Protein AF-A0A2T4UHQ2-F1 (afdb_monomer_lite)

Organism: NCBI:txid2133960

Secondary structure (DSSP, 8-state):
-E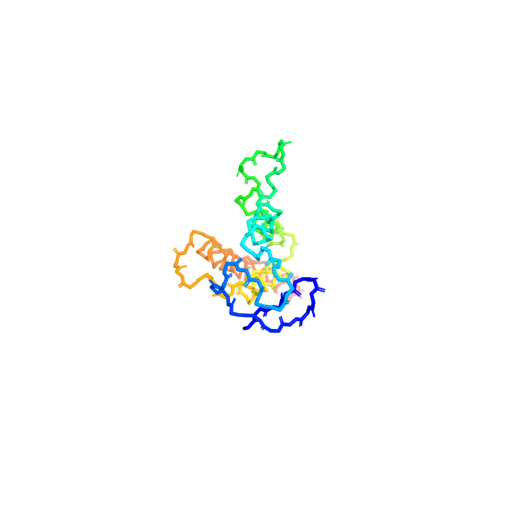E-TTT--EE-TT-SB-TTT--BHHHHHHHHHHHHT---TT--TTTTTTHHHHHHHHHHHH-HHHHHHHHHHHHHH-TT--S--HHHHHHHHHHHHHHHHHHHHHHHHHHHH--

Radius of gyration: 22.63 Å; chains: 1; bounding box: 49×27×64 Å

Sequence (115 aa):
MAVCPNCKEPVSQFAAGCAVCGTDLEAHRRARAQRRGVRLPGLPRLVEADLVVGVVALAILGQPLIGIVLALLALYRHPDLIFPGPRRTALIALCGIGVVLLLATGGVGILFYGG

Structure (mmCIF, N/CA/C/O backbone):
data_AF-A0A2T4UHQ2-F1
#
_entry.id   AF-A0A2T4UHQ2-F1
#
loop_
_atom_site.group_PDB
_atom_site.id
_atom_site.type_symbol
_atom_site.label_atom_id
_atom_site.label_alt_id
_atom_site.label_comp_id
_atom_site.label_asym_id
_atom_site.label_entity_id
_atom_site.label_seq_id
_atom_site.pdbx_PDB_ins_code
_atom_site.Cartn_x
_atom_site.Cartn_y
_atom_site.Cartn_z
_atom_site.occupancy
_atom_site.B_iso_or_equiv
_atom_site.auth_seq_id
_atom_site.auth_comp_id
_atom_site.auth_asym_id
_atom_site.auth_atom_id
_atom_site.pdbx_PDB_model_num
ATOM 1 N N . MET A 1 1 ? -23.840 -1.038 9.544 1.00 59.97 1 MET A N 1
ATOM 2 C CA . MET A 1 1 ? -24.362 -1.687 10.771 1.00 59.97 1 MET A CA 1
ATOM 3 C C . MET A 1 1 ? -23.224 -2.389 11.498 1.00 59.97 1 MET A C 1
ATOM 5 O O . MET A 1 1 ? -22.395 -2.993 10.830 1.00 59.97 1 MET A O 1
ATOM 9 N N . ALA A 1 2 ? -23.115 -2.240 12.819 1.00 81.00 2 ALA A N 1
ATOM 10 C CA . ALA A 1 2 ? -22.108 -2.931 13.630 1.00 81.00 2 ALA A CA 1
ATOM 11 C C . ALA A 1 2 ? -22.776 -4.050 14.442 1.00 81.00 2 ALA A C 1
ATOM 13 O O . ALA A 1 2 ? -23.990 -4.044 14.605 1.00 81.00 2 ALA A O 1
ATOM 14 N N . VAL A 1 3 ? -21.991 -5.004 14.938 1.00 89.69 3 VAL A N 1
ATOM 15 C CA . VAL A 1 3 ? -22.490 -6.164 15.690 1.00 89.69 3 VAL A CA 1
ATOM 16 C C . VAL A 1 3 ? -21.858 -6.184 17.082 1.00 89.69 3 VAL A C 1
ATOM 18 O O . VAL A 1 3 ? -20.664 -5.884 17.224 1.00 89.69 3 VAL A O 1
ATOM 21 N N . CYS A 1 4 ? -22.647 -6.509 18.109 1.00 88.12 4 CYS A N 1
ATOM 22 C CA . CYS A 1 4 ? -22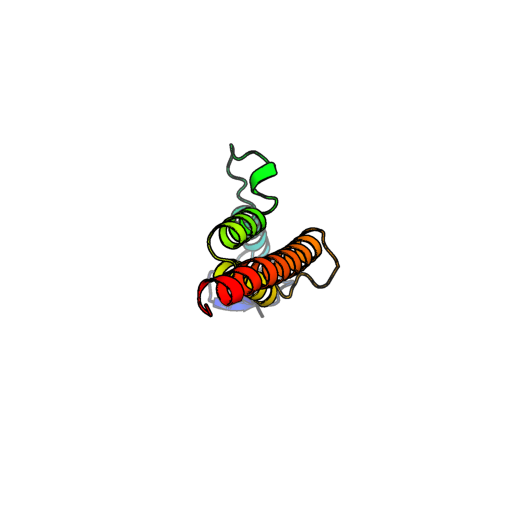.157 -6.631 19.479 1.00 88.12 4 CYS A CA 1
ATOM 23 C C . CYS A 1 4 ? -21.173 -7.813 19.595 1.00 88.12 4 CYS A C 1
ATOM 25 O O . CYS A 1 4 ? -21.514 -8.924 19.191 1.00 88.12 4 CYS A O 1
ATOM 27 N N . PRO A 1 5 ? -19.960 -7.628 20.153 1.00 83.81 5 PRO A N 1
ATOM 28 C CA . PRO A 1 5 ? -18.965 -8.699 20.236 1.00 83.81 5 PRO A CA 1
ATOM 29 C C . PRO A 1 5 ? -19.362 -9.849 21.173 1.00 83.81 5 PRO A C 1
ATOM 31 O O . PRO A 1 5 ? -18.787 -10.925 21.055 1.00 83.81 5 PRO A O 1
ATOM 34 N N . ASN A 1 6 ? -20.313 -9.627 22.086 1.00 88.00 6 ASN A N 1
ATOM 35 C CA . ASN A 1 6 ? -20.730 -10.617 23.076 1.00 88.00 6 ASN A CA 1
ATOM 36 C C . ASN A 1 6 ? -21.951 -11.428 22.600 1.00 88.00 6 ASN A C 1
ATOM 38 O O . ASN A 1 6 ? -21.861 -12.633 22.398 1.00 88.00 6 ASN A O 1
ATOM 42 N N . CYS A 1 7 ? -23.082 -10.761 22.340 1.00 90.69 7 CYS A N 1
ATOM 43 C CA . CYS A 1 7 ? -24.339 -11.421 21.959 1.00 90.69 7 CYS A CA 1
ATOM 44 C C . CYS A 1 7 ? -24.598 -11.494 20.446 1.00 90.69 7 CYS A C 1
ATOM 46 O O . CYS A 1 7 ? -25.596 -12.069 20.033 1.00 90.69 7 CYS A O 1
ATOM 48 N N . LYS A 1 8 ? -23.726 -10.907 19.616 1.00 90.00 8 LYS A N 1
ATOM 49 C CA . LYS A 1 8 ? -23.863 -10.843 18.149 1.00 90.00 8 LYS A CA 1
ATOM 50 C C . LYS A 1 8 ? -25.122 -10.131 17.626 1.00 90.00 8 LYS A C 1
ATOM 52 O O . LYS A 1 8 ? -25.417 -10.219 16.438 1.00 90.00 8 LYS A O 1
ATOM 57 N N . GLU A 1 9 ? -25.798 -9.355 18.468 1.00 89.31 9 GLU A N 1
ATOM 58 C CA . GLU A 1 9 ? -26.951 -8.551 18.057 1.00 89.31 9 GLU A CA 1
ATOM 59 C C . GLU A 1 9 ? -26.525 -7.359 17.170 1.00 89.31 9 GLU A C 1
ATOM 61 O O . GLU A 1 9 ? -25.482 -6.737 17.446 1.00 89.31 9 GLU A O 1
ATOM 66 N N . PRO A 1 10 ? -27.295 -6.999 16.122 1.00 88.25 10 PRO A N 1
ATOM 67 C CA . PRO A 1 10 ? -27.113 -5.754 15.383 1.00 88.25 10 PRO A CA 1
ATOM 68 C C . PRO A 1 10 ? -27.262 -4.527 16.289 1.00 88.25 10 PRO A C 1
ATOM 70 O O . PRO A 1 10 ? -28.255 -4.338 16.984 1.00 88.25 10 PRO A O 1
ATOM 73 N N . VAL A 1 11 ? -26.264 -3.647 16.252 1.00 87.25 11 VAL A N 1
ATOM 74 C CA . VAL A 1 11 ? -26.220 -2.418 17.049 1.00 87.25 11 VAL A CA 1
ATOM 75 C C . VAL A 1 11 ? -25.906 -1.203 16.182 1.00 87.25 11 VAL A C 1
ATOM 77 O O . VAL A 1 11 ? -25.163 -1.264 15.191 1.00 87.25 11 VAL A O 1
ATOM 80 N N . SER A 1 12 ? -26.461 -0.060 16.587 1.00 84.50 12 SER A N 1
ATOM 81 C CA . SER A 1 12 ? -26.109 1.237 16.010 1.00 84.50 12 SER A CA 1
ATOM 82 C C . SER A 1 12 ? -24.620 1.531 16.218 1.00 84.50 12 SER A C 1
ATOM 84 O O . SER A 1 12 ? -24.038 1.222 17.261 1.00 84.50 12 SER A O 1
ATOM 86 N N . GLN A 1 13 ? -23.997 2.170 15.225 1.00 80.50 13 GLN A N 1
ATOM 87 C CA . GLN A 1 13 ? -22.591 2.579 15.299 1.00 80.50 13 GLN A CA 1
ATOM 88 C C . GLN A 1 13 ? -22.333 3.648 16.370 1.00 80.50 13 GLN A C 1
ATOM 90 O O . GLN A 1 13 ? -21.193 3.787 16.805 1.00 80.50 13 GLN A O 1
ATOM 95 N N . PHE A 1 14 ? -23.378 4.344 16.826 1.00 79.00 14 PHE A N 1
ATOM 96 C CA . PHE A 1 14 ? -23.298 5.395 17.844 1.00 79.00 14 PHE A CA 1
ATOM 97 C C . PHE A 1 14 ? -23.780 4.946 19.228 1.00 79.00 14 PHE A C 1
ATOM 99 O O . PHE A 1 14 ? -23.716 5.719 20.175 1.00 79.00 14 PHE A O 1
ATOM 106 N N . ALA A 1 15 ? -24.237 3.698 19.382 1.00 83.00 15 ALA A N 1
ATOM 107 C CA . ALA A 1 15 ? -24.646 3.189 20.689 1.00 83.00 15 ALA A CA 1
ATOM 108 C C . ALA A 1 15 ? -23.430 3.074 21.626 1.00 83.00 15 ALA A C 1
ATOM 110 O O . ALA A 1 15 ? -22.411 2.504 21.221 1.00 83.00 15 ALA A O 1
ATOM 111 N N . ALA A 1 16 ? -23.535 3.602 22.849 1.00 81.94 16 ALA A N 1
ATOM 112 C CA . ALA A 1 16 ? -22.505 3.470 23.886 1.00 81.94 16 ALA A CA 1
ATOM 113 C C . ALA A 1 16 ? -22.466 2.040 24.461 1.00 81.94 16 ALA A C 1
ATOM 115 O O . ALA A 1 16 ? -21.396 1.469 24.652 1.00 81.94 16 ALA A O 1
ATOM 116 N N . GLY A 1 17 ? -23.635 1.412 24.626 1.00 86.44 17 GLY A N 1
ATOM 117 C CA . GLY A 1 17 ? -23.780 0.039 25.112 1.00 86.44 17 GLY A CA 1
ATOM 118 C C . GLY A 1 17 ? -24.722 -0.806 24.255 1.00 86.44 17 GLY A C 1
ATOM 119 O O . GLY A 1 17 ? -25.493 -0.289 23.444 1.00 86.44 17 GLY A O 1
ATOM 120 N N . CYS A 1 18 ? -24.649 -2.126 24.419 1.00 89.44 18 CYS A N 1
ATOM 121 C CA . CYS A 1 18 ? -25.598 -3.052 23.810 1.00 89.44 18 CYS A CA 1
ATOM 122 C C . CYS A 1 18 ? -26.895 -3.108 24.631 1.00 89.44 18 CYS A C 1
ATOM 124 O O . CYS A 1 18 ? -26.853 -3.421 25.817 1.00 89.44 18 CYS A O 1
ATOM 126 N N . ALA A 1 19 ? -28.043 -2.876 23.987 1.00 85.56 19 ALA A N 1
ATOM 127 C CA . ALA A 1 19 ? -29.356 -2.901 24.640 1.00 85.56 19 ALA A CA 1
ATOM 128 C C . ALA A 1 19 ? -29.795 -4.300 25.118 1.00 85.56 19 ALA A C 1
ATOM 130 O O . ALA A 1 19 ? -30.677 -4.401 25.960 1.00 85.56 19 ALA A O 1
ATOM 131 N N . VAL A 1 20 ? -29.185 -5.371 24.592 1.00 87.50 20 VAL A N 1
ATOM 132 C CA . VAL A 1 20 ? -29.563 -6.760 24.909 1.00 87.50 20 VAL A CA 1
ATOM 133 C C . VAL A 1 20 ? -28.718 -7.342 26.041 1.00 87.50 20 VAL A C 1
ATOM 135 O O . VAL A 1 20 ? -29.256 -7.920 26.975 1.00 87.50 20 VAL A O 1
ATOM 138 N N . CYS A 1 21 ? -27.391 -7.201 25.975 1.00 88.88 21 CYS A N 1
ATOM 139 C CA . CYS A 1 21 ? -26.475 -7.829 26.937 1.00 88.88 21 CYS A CA 1
ATOM 140 C C . CYS A 1 21 ? -25.738 -6.833 27.844 1.00 88.88 21 CYS A C 1
ATOM 142 O O . CYS A 1 21 ? -24.851 -7.236 28.591 1.00 88.88 21 CYS A O 1
ATOM 144 N N . GLY A 1 22 ? -26.032 -5.532 27.737 1.00 86.88 22 GLY A N 1
ATOM 145 C CA . GLY A 1 22 ? -25.448 -4.484 28.584 1.00 86.88 22 GLY A CA 1
ATOM 146 C C . GLY A 1 22 ? -23.953 -4.221 28.371 1.00 86.88 22 GLY A C 1
ATOM 147 O O . GLY A 1 22 ? -23.353 -3.449 29.110 1.00 86.88 22 GLY A O 1
ATOM 148 N N . THR A 1 23 ? -23.318 -4.852 27.380 1.00 88.94 23 THR A N 1
ATOM 149 C CA . THR A 1 23 ? -21.875 -4.705 27.138 1.00 88.94 23 THR A CA 1
ATOM 150 C C . THR A 1 23 ? -21.531 -3.297 26.645 1.00 88.94 23 THR A C 1
ATOM 152 O O . THR A 1 23 ? -22.170 -2.802 25.715 1.00 88.94 23 THR A O 1
ATOM 155 N N . ASP A 1 24 ? -20.488 -2.687 27.218 1.00 89.19 24 ASP A N 1
ATOM 156 C CA . ASP A 1 24 ? -19.944 -1.391 26.793 1.00 89.19 24 ASP A CA 1
ATOM 157 C C . ASP A 1 24 ? -19.232 -1.521 25.434 1.00 89.19 24 ASP A C 1
ATOM 159 O O . ASP A 1 24 ? -18.137 -2.078 25.298 1.00 89.19 24 ASP A O 1
ATOM 163 N N . LEU A 1 25 ? -19.892 -1.020 24.391 1.00 85.75 25 LEU A N 1
ATOM 164 C CA . LEU A 1 25 ? -19.394 -1.064 23.021 1.00 85.75 25 LEU A CA 1
ATOM 165 C C . LEU A 1 25 ? -18.337 0.012 22.781 1.00 85.75 25 LEU A C 1
ATOM 167 O O . LEU A 1 25 ? -17.471 -0.159 21.918 1.00 85.75 25 LEU A O 1
ATOM 171 N N . GLU A 1 26 ? -18.398 1.115 23.518 1.00 87.50 26 GLU A N 1
ATOM 172 C CA . GLU A 1 26 ? -17.487 2.236 23.366 1.00 87.50 26 G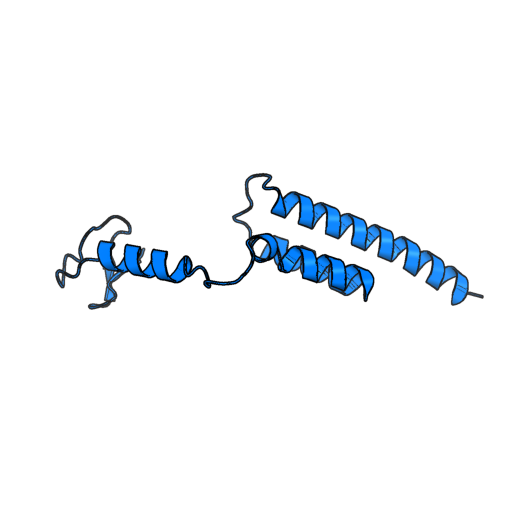LU A CA 1
ATOM 173 C C . GLU A 1 26 ? -16.093 1.882 23.885 1.00 87.50 26 GLU A C 1
ATOM 175 O O . GLU A 1 26 ? -15.104 2.101 23.178 1.00 87.50 26 GLU A O 1
ATOM 180 N N . ALA A 1 27 ? -16.010 1.210 25.035 1.00 85.44 27 ALA A N 1
ATOM 181 C CA . ALA A 1 27 ? -14.765 0.639 25.542 1.00 85.44 27 ALA A CA 1
ATOM 182 C C . ALA A 1 27 ? -14.125 -0.321 24.522 1.00 85.44 27 ALA A C 1
ATOM 184 O O . ALA A 1 27 ? -12.931 -0.219 24.219 1.00 85.44 27 ALA A O 1
ATOM 185 N N . HIS A 1 28 ? -14.920 -1.199 23.899 1.00 83.00 28 HIS A N 1
ATOM 186 C CA . HIS A 1 28 ? -14.430 -2.095 22.847 1.00 83.00 28 HIS A CA 1
ATOM 187 C C . HIS A 1 28 ? -13.955 -1.350 21.593 1.00 83.00 28 HIS A C 1
ATOM 189 O O . HIS A 1 28 ? -12.960 -1.755 20.980 1.00 83.00 28 HIS A O 1
ATOM 195 N N . ARG A 1 29 ? -14.624 -0.262 21.193 1.00 84.38 29 ARG A N 1
ATOM 196 C CA . ARG A 1 29 ? -14.174 0.582 20.073 1.00 84.38 29 ARG A CA 1
ATOM 197 C C . ARG A 1 29 ? -12.854 1.269 20.402 1.00 84.38 29 ARG A C 1
ATOM 199 O O . ARG A 1 29 ? -11.949 1.218 19.572 1.00 84.38 29 ARG A O 1
ATOM 206 N N . ARG A 1 30 ? -12.711 1.835 21.604 1.00 84.31 30 ARG A N 1
ATOM 207 C CA . ARG A 1 30 ? -11.465 2.463 22.072 1.00 84.31 30 ARG A CA 1
ATOM 208 C C . ARG A 1 30 ? -10.319 1.454 22.103 1.00 84.31 30 ARG A C 1
ATOM 210 O O . ARG A 1 30 ? -9.257 1.732 21.555 1.00 84.31 30 ARG A O 1
ATOM 217 N N . ALA A 1 31 ? -10.560 0.245 22.608 1.00 83.12 31 ALA A N 1
ATOM 218 C CA . ALA A 1 31 ? -9.573 -0.832 22.598 1.00 83.12 31 ALA A CA 1
ATOM 219 C C . ALA A 1 31 ? -9.179 -1.261 21.171 1.00 83.12 31 ALA A C 1
ATOM 221 O O . ALA A 1 31 ? -8.001 -1.474 20.889 1.00 83.12 31 ALA A O 1
ATOM 222 N N . ARG A 1 32 ? -10.131 -1.357 20.229 1.00 80.25 32 ARG A N 1
ATOM 223 C CA . ARG A 1 32 ? -9.816 -1.637 18.812 1.00 80.25 32 ARG A CA 1
ATOM 224 C C . ARG A 1 32 ? -9.054 -0.493 18.147 1.00 80.25 32 ARG A C 1
ATOM 226 O O . ARG A 1 32 ? -8.147 -0.761 17.366 1.00 80.25 32 ARG A O 1
ATOM 233 N N . ALA A 1 33 ? -9.412 0.756 18.436 1.00 79.12 33 ALA A N 1
ATOM 234 C CA . ALA A 1 33 ? -8.711 1.929 17.923 1.00 79.12 33 ALA A CA 1
ATOM 235 C C . ALA A 1 33 ? -7.264 1.970 18.435 1.00 79.12 33 ALA A C 1
ATOM 237 O O . ALA A 1 33 ? -6.348 2.170 17.645 1.00 79.12 33 ALA A O 1
ATOM 238 N N . GLN A 1 34 ? -7.046 1.661 19.716 1.00 77.31 34 GLN A N 1
ATOM 239 C CA . GLN A 1 34 ? -5.709 1.501 20.291 1.00 77.31 34 GLN A CA 1
ATOM 240 C C . GLN A 1 34 ? -4.932 0.357 19.635 1.00 77.31 34 GLN A C 1
ATOM 242 O O . GLN A 1 34 ? -3.774 0.547 19.285 1.00 77.31 34 GLN A O 1
ATOM 247 N N . ARG A 1 35 ? -5.565 -0.800 19.384 1.00 70.50 35 ARG A N 1
ATOM 248 C CA . ARG A 1 35 ? -4.921 -1.921 18.671 1.00 70.50 35 ARG A CA 1
ATOM 249 C C . ARG A 1 35 ? -4.548 -1.584 17.224 1.00 70.50 35 ARG A C 1
ATOM 251 O O . ARG A 1 35 ? -3.528 -2.054 16.737 1.00 70.50 35 ARG A O 1
ATOM 258 N N . ARG A 1 36 ? -5.348 -0.769 16.532 1.00 68.44 36 ARG A N 1
ATOM 259 C CA . ARG A 1 36 ? -4.996 -0.247 15.198 1.00 68.44 36 ARG A CA 1
ATOM 260 C C . ARG A 1 36 ? -3.879 0.795 15.255 1.00 68.44 36 ARG A C 1
ATOM 262 O O . ARG A 1 36 ? -3.155 0.948 14.282 1.00 68.44 36 ARG A O 1
ATOM 269 N N . GLY A 1 37 ? -3.750 1.495 16.378 1.00 59.00 37 GLY A N 1
ATOM 270 C CA . GLY A 1 37 ? -2.708 2.479 16.644 1.00 59.00 37 GLY A CA 1
ATOM 271 C C . GLY A 1 37 ? -1.519 1.932 17.431 1.00 59.00 37 GLY A C 1
ATOM 272 O O . GLY A 1 37 ? -0.852 2.730 18.089 1.00 59.00 37 GLY A O 1
ATOM 273 N N . VAL A 1 38 ? -1.262 0.615 17.411 1.00 56.97 38 VAL A N 1
ATOM 274 C CA . VAL A 1 38 ? -0.068 0.028 18.042 1.00 56.97 38 VAL A CA 1
ATOM 275 C C . VAL A 1 38 ? 1.156 0.562 17.311 1.00 56.97 38 VAL A C 1
ATOM 277 O O . VAL A 1 38 ? 1.591 0.028 16.296 1.00 56.97 38 VAL A O 1
ATOM 280 N N . ARG A 1 39 ? 1.687 1.664 17.839 1.00 52.41 39 ARG A N 1
ATOM 281 C CA . ARG A 1 39 ? 3.005 2.179 17.502 1.00 52.41 39 ARG A CA 1
ATOM 282 C C . ARG A 1 39 ? 4.004 1.177 18.046 1.00 52.41 39 ARG A C 1
ATOM 284 O O . ARG A 1 39 ? 4.101 1.016 19.262 1.00 52.41 39 ARG A O 1
ATOM 291 N N . LEU A 1 40 ? 4.713 0.487 17.159 1.00 58.09 40 LEU A N 1
ATOM 292 C CA . LEU A 1 40 ? 5.842 -0.334 17.570 1.00 58.09 40 LEU A CA 1
ATOM 293 C C . LEU A 1 40 ? 6.902 0.594 18.192 1.00 58.09 40 LEU A C 1
ATOM 295 O O . LEU A 1 40 ? 7.375 1.510 17.512 1.00 58.09 40 LEU A O 1
ATOM 299 N N . PRO A 1 41 ? 7.262 0.411 19.474 1.00 47.28 41 PRO A N 1
ATOM 300 C CA . PRO A 1 41 ? 8.271 1.237 20.113 1.00 47.28 41 PRO A CA 1
ATOM 301 C C . PRO A 1 41 ? 9.630 0.858 19.518 1.00 47.28 41 PRO A C 1
ATOM 303 O O . PRO A 1 41 ? 10.158 -0.210 19.806 1.00 47.28 41 PRO A O 1
ATOM 306 N N . GLY A 1 42 ? 10.167 1.708 18.641 1.00 53.84 42 GLY A N 1
ATOM 307 C CA . GLY A 1 42 ? 11.505 1.529 18.066 1.00 53.84 42 GLY A CA 1
ATOM 308 C C . GLY A 1 42 ? 11.613 1.676 16.551 1.00 53.84 42 GLY A C 1
ATOM 309 O O . GLY A 1 42 ? 12.733 1.707 16.050 1.00 53.84 42 GLY A O 1
ATOM 310 N N . LEU A 1 43 ? 10.509 1.819 15.806 1.00 50.16 43 LEU A N 1
ATOM 311 C CA . LEU A 1 43 ? 10.624 2.184 14.392 1.00 50.16 43 LEU A CA 1
ATOM 312 C C . LEU A 1 43 ? 10.742 3.711 14.253 1.00 50.16 43 LEU A C 1
ATOM 314 O O . LEU A 1 43 ? 9.865 4.437 14.732 1.00 50.16 43 LEU A O 1
ATOM 318 N N . PRO A 1 44 ? 11.805 4.232 13.609 1.00 49.25 44 PRO A N 1
ATOM 319 C CA . PRO A 1 44 ? 11.904 5.654 13.332 1.00 49.25 44 PRO A CA 1
ATOM 320 C C . PRO A 1 44 ? 10.706 6.078 12.478 1.00 49.25 44 PRO A C 1
ATOM 322 O O . PRO A 1 44 ? 10.356 5.410 11.504 1.00 49.25 44 PRO A O 1
ATOM 325 N N . ARG A 1 45 ? 10.096 7.219 12.823 1.00 47.81 45 ARG A N 1
ATOM 326 C CA . ARG A 1 45 ? 8.931 7.823 12.142 1.00 47.81 45 ARG A CA 1
ATOM 327 C C . ARG A 1 45 ? 9.064 7.963 10.616 1.00 47.81 45 ARG A C 1
ATOM 329 O O . ARG A 1 45 ? 8.062 8.205 9.952 1.00 47.81 45 ARG A O 1
ATOM 336 N N . LEU A 1 46 ? 10.271 7.820 10.069 1.00 49.44 46 LEU A N 1
ATOM 337 C CA . LEU A 1 46 ? 10.523 7.765 8.630 1.00 49.44 46 LEU A CA 1
ATOM 338 C C . LEU A 1 46 ? 9.923 6.518 7.950 1.00 49.44 46 LEU A C 1
ATOM 340 O O . LEU A 1 46 ? 9.619 6.592 6.770 1.00 49.44 46 LEU A O 1
ATOM 344 N N . VAL A 1 47 ? 9.714 5.400 8.659 1.00 52.06 47 VAL A N 1
ATOM 345 C CA . VAL A 1 47 ? 9.211 4.145 8.050 1.00 52.06 47 VAL A CA 1
ATOM 346 C C . VAL A 1 47 ? 7.678 4.107 7.961 1.00 52.06 47 VAL A C 1
ATOM 348 O O . VAL A 1 47 ? 7.114 3.494 7.056 1.00 52.06 47 VAL A O 1
ATOM 351 N N . GLU A 1 48 ? 6.977 4.806 8.858 1.00 51.66 48 GLU A N 1
ATOM 352 C CA . GLU A 1 48 ? 5.509 4.921 8.810 1.00 51.66 48 GLU A CA 1
ATOM 353 C C . GLU A 1 48 ? 5.022 5.849 7.687 1.00 51.66 48 GLU A C 1
ATOM 355 O O . GLU A 1 48 ? 3.877 5.731 7.237 1.00 51.66 48 GLU A O 1
ATOM 360 N N . ALA A 1 49 ? 5.898 6.725 7.184 1.00 53.12 49 ALA A N 1
ATOM 361 C CA . ALA A 1 49 ? 5.710 7.480 5.953 1.00 53.12 49 ALA A CA 1
ATOM 362 C C . ALA A 1 49 ? 6.275 6.692 4.758 1.00 53.12 49 ALA A C 1
ATOM 364 O O . ALA A 1 49 ? 7.325 6.993 4.208 1.00 53.12 49 ALA A O 1
ATOM 365 N N . ASP A 1 50 ? 5.496 5.686 4.371 1.00 66.81 50 ASP A N 1
ATOM 366 C CA . ASP A 1 50 ? 5.511 5.026 3.070 1.00 66.81 50 ASP A CA 1
ATOM 367 C C . ASP A 1 50 ? 6.674 4.083 2.736 1.00 66.81 50 ASP A C 1
ATOM 369 O O . ASP A 1 50 ? 7.298 4.168 1.676 1.00 66.81 50 ASP A O 1
ATOM 373 N N . LEU A 1 51 ? 6.801 3.018 3.532 1.00 69.12 51 LEU A N 1
ATOM 374 C CA . LEU A 1 51 ? 7.389 1.756 3.063 1.00 69.12 51 LEU A CA 1
ATOM 375 C C . LEU A 1 51 ? 6.829 1.334 1.686 1.00 69.12 51 LEU A C 1
ATOM 377 O O . LEU A 1 51 ? 7.569 0.837 0.849 1.00 69.12 51 LEU A O 1
ATOM 381 N N . VAL A 1 52 ? 5.539 1.578 1.421 1.00 69.94 52 VAL A N 1
ATOM 382 C CA . VAL A 1 52 ? 4.904 1.296 0.120 1.00 69.94 52 VAL A CA 1
ATOM 383 C C . VAL A 1 52 ? 5.521 2.133 -1.005 1.00 69.94 52 VAL A C 1
ATOM 385 O O . VAL A 1 52 ? 5.838 1.584 -2.053 1.00 69.94 52 VAL A O 1
ATOM 388 N N . VAL A 1 53 ? 5.747 3.434 -0.794 1.00 69.25 53 VAL A N 1
ATOM 389 C CA . VAL A 1 53 ? 6.398 4.320 -1.781 1.00 69.25 53 VAL A CA 1
ATOM 390 C C . VAL A 1 53 ? 7.850 3.892 -1.985 1.00 69.25 53 VAL A C 1
ATOM 392 O O . VAL A 1 53 ? 8.298 3.815 -3.126 1.00 69.25 53 VAL A O 1
ATOM 395 N N . GLY A 1 54 ? 8.559 3.525 -0.912 1.00 70.88 54 GLY A N 1
ATOM 396 C CA . GLY A 1 54 ? 9.916 2.979 -0.997 1.00 70.88 54 GLY A CA 1
ATOM 397 C C . GLY A 1 54 ? 9.991 1.670 -1.792 1.00 70.88 54 GLY A C 1
ATOM 398 O O . GLY A 1 54 ? 10.848 1.526 -2.660 1.00 70.88 54 GLY A O 1
ATOM 399 N N . VAL A 1 55 ? 9.063 0.738 -1.557 1.00 72.12 55 VAL A N 1
ATOM 400 C CA . VAL A 1 55 ? 8.981 -0.542 -2.284 1.00 72.12 55 VAL A CA 1
ATOM 401 C C . VAL A 1 55 ? 8.616 -0.327 -3.752 1.00 72.12 55 VAL A C 1
ATOM 403 O O . VAL A 1 55 ? 9.217 -0.953 -4.620 1.00 72.12 55 VAL A O 1
ATOM 406 N N . VAL A 1 56 ? 7.678 0.577 -4.052 1.00 70.19 56 VAL A N 1
ATOM 407 C CA . VAL A 1 56 ? 7.318 0.930 -5.434 1.00 70.19 56 VAL A CA 1
ATOM 408 C C . VAL A 1 56 ? 8.509 1.565 -6.154 1.00 70.19 56 VAL A C 1
ATOM 410 O O . VAL A 1 56 ? 8.811 1.170 -7.276 1.00 70.19 56 VAL A O 1
ATOM 413 N N . ALA A 1 57 ? 9.230 2.490 -5.514 1.00 71.06 57 ALA A N 1
ATOM 414 C CA . ALA A 1 57 ? 10.423 3.110 -6.088 1.00 71.06 57 ALA A CA 1
ATOM 415 C C . ALA A 1 57 ? 11.534 2.084 -6.369 1.00 71.06 57 ALA A C 1
ATOM 417 O O . ALA A 1 57 ? 12.120 2.087 -7.450 1.00 71.06 57 ALA A O 1
ATOM 418 N N . LEU A 1 58 ? 11.784 1.159 -5.436 1.00 73.44 58 LEU A N 1
ATOM 419 C CA . LEU A 1 58 ? 12.760 0.085 -5.625 1.00 73.44 58 LEU A CA 1
ATOM 420 C C . LEU A 1 58 ? 12.341 -0.873 -6.754 1.00 73.44 58 LEU A C 1
ATOM 422 O O . LEU A 1 58 ? 13.167 -1.271 -7.573 1.00 73.44 58 LEU A O 1
ATOM 426 N N . ALA A 1 59 ? 11.050 -1.207 -6.837 1.00 71.62 59 ALA A N 1
ATOM 427 C CA . ALA A 1 59 ? 10.505 -2.044 -7.902 1.00 71.62 59 ALA A CA 1
ATOM 428 C C . ALA A 1 59 ? 10.621 -1.377 -9.282 1.00 71.62 59 ALA A C 1
ATOM 430 O O . ALA A 1 59 ? 10.935 -2.061 -10.252 1.00 71.62 59 ALA A O 1
ATOM 431 N N . ILE A 1 60 ? 10.435 -0.053 -9.370 1.00 70.31 60 ILE A N 1
ATOM 432 C CA . ILE A 1 60 ? 10.641 0.720 -10.606 1.00 70.31 60 ILE A CA 1
ATOM 433 C C . ILE A 1 60 ? 12.091 0.610 -11.099 1.00 70.31 60 ILE A C 1
ATOM 435 O O . ILE A 1 60 ? 12.305 0.481 -12.302 1.00 70.31 60 ILE A O 1
ATOM 439 N N . LEU A 1 61 ? 13.073 0.627 -10.190 1.00 68.38 61 LEU A N 1
ATOM 440 C CA . LEU A 1 61 ? 14.493 0.511 -10.543 1.00 68.38 61 LEU A CA 1
ATOM 441 C C . LEU A 1 61 ? 14.876 -0.890 -11.043 1.00 68.38 61 LEU A C 1
ATOM 443 O O . LEU A 1 61 ? 15.728 -1.004 -11.918 1.00 68.38 61 LEU A O 1
ATOM 447 N N . GLY A 1 62 ? 14.273 -1.946 -10.488 1.00 70.69 62 GLY A N 1
ATOM 448 C CA . GLY A 1 62 ? 14.591 -3.328 -10.864 1.00 70.69 62 GLY A CA 1
ATOM 449 C C . GLY A 1 62 ? 13.826 -3.840 -12.087 1.00 70.69 62 GLY A C 1
ATOM 450 O O . GLY A 1 62 ? 14.393 -4.534 -12.923 1.00 70.69 62 GLY A O 1
ATOM 451 N N . GLN A 1 63 ? 12.532 -3.525 -12.188 1.00 69.25 63 GLN A N 1
ATOM 452 C CA . GLN A 1 63 ? 11.665 -3.974 -13.276 1.00 69.25 63 GLN A CA 1
ATOM 453 C C . GLN A 1 63 ? 10.484 -2.991 -13.422 1.00 69.25 63 GLN A C 1
ATOM 455 O O . GLN A 1 63 ? 9.511 -3.075 -12.661 1.00 69.25 63 GLN A O 1
ATOM 460 N N . PRO A 1 64 ? 10.505 -2.072 -14.404 1.00 66.75 64 PRO A N 1
ATOM 461 C CA . PRO A 1 64 ? 9.572 -0.944 -14.448 1.00 66.75 64 PRO A CA 1
ATOM 462 C C . PRO A 1 64 ? 8.098 -1.372 -14.562 1.00 66.75 64 PRO A C 1
ATOM 464 O O . PRO A 1 64 ? 7.223 -0.724 -13.988 1.00 66.75 64 PRO A O 1
ATOM 467 N N . LEU A 1 65 ? 7.814 -2.513 -15.206 1.00 69.25 65 LEU A N 1
ATOM 468 C CA . LEU A 1 65 ? 6.466 -3.097 -15.272 1.00 69.25 65 LEU A CA 1
ATOM 469 C C . LEU A 1 65 ? 5.897 -3.439 -13.888 1.00 69.25 65 LEU A C 1
ATOM 471 O O . LEU A 1 65 ? 4.738 -3.140 -13.604 1.00 69.25 65 LEU A O 1
ATOM 475 N N . ILE A 1 66 ? 6.709 -4.037 -13.013 1.00 72.81 66 ILE A N 1
ATOM 476 C CA . ILE A 1 66 ? 6.278 -4.434 -11.665 1.00 72.81 66 ILE A CA 1
ATOM 477 C C . ILE A 1 66 ? 6.000 -3.184 -10.823 1.00 72.81 66 ILE A C 1
ATOM 479 O O . ILE A 1 66 ? 5.000 -3.129 -10.108 1.00 72.81 66 ILE A O 1
ATOM 483 N N . GLY A 1 67 ? 6.837 -2.151 -10.962 1.00 73.12 67 GLY A N 1
ATOM 484 C CA . GLY A 1 67 ? 6.645 -0.860 -10.304 1.00 73.12 67 GLY A CA 1
ATOM 485 C C . GLY A 1 67 ? 5.310 -0.190 -10.649 1.00 73.12 67 GLY A C 1
ATOM 486 O O . GLY A 1 67 ? 4.589 0.245 -9.750 1.00 73.12 67 GLY A O 1
ATOM 487 N N . ILE A 1 68 ? 4.940 -0.171 -11.935 1.00 71.50 68 ILE A N 1
ATOM 488 C CA . ILE A 1 68 ? 3.674 0.416 -12.410 1.00 71.50 68 ILE A CA 1
ATOM 489 C C . ILE A 1 68 ? 2.466 -0.356 -11.859 1.00 71.50 68 ILE A C 1
ATOM 491 O O . ILE A 1 68 ? 1.517 0.250 -11.356 1.00 71.50 68 ILE A O 1
ATOM 495 N N . VAL A 1 69 ? 2.504 -1.692 -11.904 1.00 77.75 69 VAL A N 1
ATOM 496 C CA . VAL A 1 69 ? 1.414 -2.541 -11.392 1.00 77.75 69 VAL A CA 1
ATOM 497 C C . VAL A 1 69 ? 1.220 -2.346 -9.888 1.00 77.75 69 VAL A C 1
ATOM 499 O O . VAL A 1 69 ? 0.085 -2.213 -9.428 1.00 77.75 69 VAL A O 1
ATOM 502 N N . LEU A 1 70 ? 2.305 -2.276 -9.113 1.00 75.06 70 LEU A N 1
ATOM 503 C CA . LEU A 1 70 ? 2.233 -2.052 -7.667 1.00 75.06 70 LEU A CA 1
ATOM 504 C C . LEU A 1 70 ? 1.673 -0.670 -7.318 1.00 75.06 70 LEU A C 1
ATOM 506 O O . LEU A 1 70 ? 0.857 -0.556 -6.403 1.00 75.06 70 LEU A O 1
ATOM 510 N N . ALA A 1 71 ? 2.061 0.369 -8.059 1.00 74.69 71 ALA A N 1
ATOM 511 C CA . ALA A 1 71 ? 1.536 1.714 -7.864 1.00 74.69 71 ALA A CA 1
ATOM 512 C C . ALA A 1 71 ? 0.025 1.785 -8.161 1.00 74.69 71 ALA A C 1
ATOM 514 O O . ALA A 1 71 ? -0.737 2.334 -7.361 1.00 74.69 71 ALA A O 1
ATOM 515 N N . LEU A 1 72 ? -0.431 1.156 -9.252 1.00 75.31 72 LEU A N 1
ATOM 516 C CA . LEU A 1 72 ? -1.854 1.042 -9.594 1.00 75.31 72 LEU A CA 1
ATOM 517 C C . LEU A 1 72 ? -2.643 0.248 -8.547 1.00 75.31 72 LEU A C 1
ATOM 519 O O . LEU A 1 72 ? -3.730 0.663 -8.145 1.00 75.31 72 LEU A O 1
ATOM 523 N N . LEU A 1 73 ? -2.092 -0.866 -8.064 1.00 79.88 73 LEU A N 1
ATOM 524 C CA . LEU A 1 73 ? -2.723 -1.675 -7.025 1.00 79.88 73 LEU A CA 1
ATOM 525 C C . LEU A 1 73 ? -2.860 -0.895 -5.709 1.00 79.88 73 LEU A C 1
ATOM 527 O O . LEU A 1 73 ? -3.897 -0.974 -5.048 1.00 79.88 73 LEU A O 1
ATOM 531 N N . ALA A 1 74 ? -1.840 -0.117 -5.339 1.00 75.56 74 ALA A N 1
ATOM 532 C CA . ALA A 1 74 ? -1.873 0.742 -4.159 1.00 75.56 74 ALA A CA 1
ATOM 533 C C . ALA A 1 74 ? -2.946 1.840 -4.279 1.00 75.56 74 ALA A C 1
ATOM 535 O O . ALA A 1 74 ? -3.672 2.091 -3.316 1.00 75.56 74 ALA A O 1
ATOM 536 N N . LEU A 1 75 ? -3.095 2.436 -5.468 1.00 73.62 75 LEU A N 1
ATOM 537 C CA . LEU A 1 75 ? -4.164 3.390 -5.789 1.00 73.62 75 LEU A CA 1
ATOM 538 C C . LEU A 1 75 ? -5.558 2.747 -5.711 1.00 73.62 75 LEU A C 1
ATOM 540 O O . LEU A 1 75 ? -6.468 3.343 -5.140 1.00 73.62 75 LEU A O 1
ATOM 544 N N . TYR A 1 76 ? -5.726 1.530 -6.234 1.00 76.00 76 TYR A N 1
ATOM 545 C CA . TYR A 1 76 ? -7.009 0.819 -6.222 1.00 76.00 76 TYR A CA 1
ATOM 546 C C . TYR A 1 76 ? -7.433 0.374 -4.814 1.00 76.00 76 TYR A C 1
ATOM 548 O O . TYR A 1 76 ? -8.609 0.426 -4.461 1.00 76.00 76 TYR A O 1
ATOM 556 N N . ARG A 1 77 ? -6.475 -0.054 -3.982 1.00 77.00 77 ARG A N 1
ATOM 557 C CA . ARG A 1 77 ? -6.741 -0.571 -2.629 1.00 77.00 77 ARG A CA 1
ATOM 558 C C . ARG A 1 77 ? -7.067 0.523 -1.607 1.00 77.00 77 ARG A C 1
ATOM 560 O O . ARG A 1 77 ? -7.666 0.218 -0.577 1.00 77.00 77 ARG A O 1
ATOM 567 N N . HIS A 1 78 ? -6.691 1.773 -1.874 1.00 66.38 78 HIS A N 1
ATOM 568 C CA . HIS A 1 78 ? -6.898 2.903 -0.965 1.00 66.38 78 HIS A CA 1
ATOM 569 C C . HIS A 1 78 ? -7.747 4.017 -1.606 1.00 66.38 78 HIS A C 1
ATOM 571 O O . HIS A 1 78 ? -7.241 5.115 -1.850 1.00 66.38 78 HIS A O 1
ATOM 577 N N . PRO A 1 79 ? -9.052 3.775 -1.838 1.00 61.69 79 PRO A N 1
ATOM 578 C CA . PRO A 1 79 ? -9.960 4.786 -2.383 1.00 61.69 79 PRO A CA 1
ATOM 579 C C . PRO A 1 79 ? -10.198 5.962 -1.421 1.00 61.69 79 PRO A C 1
ATOM 581 O O . PRO A 1 79 ? -10.551 7.044 -1.874 1.00 61.69 79 PRO A O 1
ATOM 584 N N . ASP A 1 80 ? -9.934 5.796 -0.117 1.00 57.62 80 ASP A N 1
ATOM 585 C CA . ASP A 1 80 ? -10.103 6.838 0.912 1.00 57.62 80 ASP A CA 1
ATOM 586 C C . ASP A 1 80 ? -9.105 8.014 0.788 1.00 57.62 80 ASP A C 1
ATOM 588 O O . ASP A 1 80 ? -9.206 9.007 1.508 1.00 57.62 80 ASP A O 1
ATOM 592 N N . LEU A 1 81 ? -8.159 7.958 -0.160 1.00 56.53 81 LEU A N 1
ATOM 593 C CA . LEU A 1 81 ? -7.250 9.056 -0.532 1.00 56.53 81 LEU A CA 1
ATOM 594 C C . LEU A 1 81 ? -7.963 10.131 -1.393 1.00 56.53 81 LEU A C 1
ATOM 596 O O . LEU A 1 81 ? -7.425 10.623 -2.391 1.00 56.53 81 LEU A O 1
ATOM 600 N N . ILE A 1 82 ? -9.204 10.469 -1.029 1.00 51.09 82 ILE A N 1
ATOM 601 C CA . ILE A 1 82 ? -10.105 11.382 -1.756 1.00 51.09 82 ILE A CA 1
ATOM 602 C C . ILE A 1 82 ? -9.566 12.819 -1.799 1.00 51.09 82 ILE A C 1
ATOM 604 O O . ILE A 1 82 ? -9.742 13.504 -2.804 1.00 51.09 82 ILE A O 1
ATOM 608 N N . PHE A 1 83 ? -8.834 13.252 -0.770 1.00 55.41 83 PHE A N 1
ATOM 609 C CA . PHE A 1 83 ? -8.101 14.520 -0.784 1.00 55.41 83 PHE A CA 1
ATOM 610 C C . PHE A 1 83 ? -6.684 14.331 -1.352 1.00 55.41 83 PHE A C 1
ATOM 612 O O . PHE A 1 83 ? -6.107 13.256 -1.164 1.00 55.41 83 PHE A O 1
ATOM 619 N N . PRO A 1 84 ? -6.090 15.344 -2.021 1.00 60.03 84 PRO A N 1
ATOM 620 C CA . PRO A 1 84 ? -4.706 15.309 -2.497 1.00 60.03 84 PRO A CA 1
ATOM 621 C C . PRO A 1 84 ? -3.735 15.312 -1.307 1.00 60.03 84 PRO A C 1
ATOM 623 O O . PRO A 1 84 ? -3.111 16.311 -0.968 1.00 60.03 84 PRO A O 1
ATOM 626 N N . GLY A 1 85 ? -3.644 14.174 -0.626 1.00 68.56 85 GLY A N 1
ATOM 627 C CA . GLY A 1 85 ? -2.650 13.928 0.398 1.00 68.56 85 GLY A CA 1
ATOM 628 C C . GLY A 1 85 ? -1.285 13.665 -0.244 1.00 68.56 85 GLY A C 1
ATOM 629 O O . GLY A 1 85 ? -1.225 13.112 -1.349 1.00 68.56 85 GLY A O 1
ATOM 630 N N . PRO A 1 86 ? -0.185 13.974 0.465 1.00 68.94 86 PRO A N 1
ATOM 631 C CA . PRO A 1 86 ? 1.184 13.825 -0.039 1.00 68.94 86 PRO A CA 1
ATOM 632 C C . PRO A 1 86 ? 1.521 12.399 -0.518 1.00 68.94 86 PRO A C 1
ATOM 634 O O . PRO A 1 86 ? 2.388 12.216 -1.365 1.00 68.94 86 PRO A O 1
ATOM 637 N N . ARG A 1 87 ? 0.799 11.378 -0.030 1.00 66.88 87 ARG A N 1
ATOM 638 C CA . ARG A 1 87 ? 0.963 9.975 -0.450 1.00 66.88 87 ARG A CA 1
ATOM 639 C C . ARG A 1 87 ? 0.433 9.696 -1.854 1.00 66.88 87 ARG A C 1
ATOM 641 O O . ARG A 1 87 ? 1.056 8.979 -2.630 1.00 66.88 87 ARG A O 1
ATOM 648 N N . ARG A 1 88 ? -0.728 10.262 -2.202 1.00 71.94 88 ARG A N 1
ATOM 649 C CA . ARG A 1 88 ? -1.355 10.043 -3.514 1.00 71.94 88 ARG A CA 1
ATOM 650 C C . ARG A 1 88 ? -0.569 10.755 -4.612 1.00 71.94 88 ARG A C 1
ATOM 652 O O . ARG A 1 88 ? -0.369 10.178 -5.674 1.00 71.94 88 ARG A O 1
ATOM 659 N N . THR A 1 89 ? -0.078 11.966 -4.341 1.00 73.62 89 THR A N 1
ATOM 660 C CA . THR A 1 89 ? 0.801 12.697 -5.266 1.00 73.62 89 THR A CA 1
ATOM 661 C C . THR A 1 89 ? 2.130 11.971 -5.473 1.00 73.62 89 THR A C 1
ATOM 663 O O . THR A 1 89 ? 2.564 11.848 -6.615 1.00 73.62 89 THR A O 1
ATOM 666 N N . ALA A 1 90 ? 2.726 11.406 -4.416 1.00 71.88 90 ALA A N 1
ATOM 667 C CA . ALA A 1 90 ? 3.933 10.586 -4.529 1.00 71.88 90 ALA A CA 1
ATOM 668 C C . ALA A 1 90 ? 3.714 9.321 -5.381 1.00 71.88 90 ALA A C 1
ATOM 670 O O . ALA A 1 90 ? 4.527 9.025 -6.253 1.00 71.88 90 ALA A O 1
ATOM 671 N N . LEU A 1 91 ? 2.599 8.603 -5.192 1.00 71.75 91 LEU A N 1
ATOM 672 C CA . LEU A 1 91 ? 2.272 7.419 -6.001 1.00 71.75 91 LEU A CA 1
ATOM 673 C C . LEU A 1 91 ? 2.029 7.763 -7.478 1.00 71.75 91 LEU A C 1
ATOM 675 O O . LEU A 1 91 ? 2.500 7.044 -8.355 1.00 71.75 91 LEU A O 1
ATOM 679 N N . ILE A 1 92 ? 1.338 8.870 -7.766 1.00 76.38 92 ILE A N 1
ATOM 680 C CA . ILE A 1 92 ? 1.129 9.342 -9.144 1.00 76.38 92 ILE A CA 1
ATOM 681 C C . ILE A 1 92 ? 2.466 9.727 -9.791 1.00 76.38 92 ILE A C 1
ATOM 683 O O . ILE A 1 92 ? 2.728 9.335 -10.928 1.00 76.38 92 ILE A O 1
ATOM 687 N N . ALA A 1 93 ? 3.329 10.444 -9.0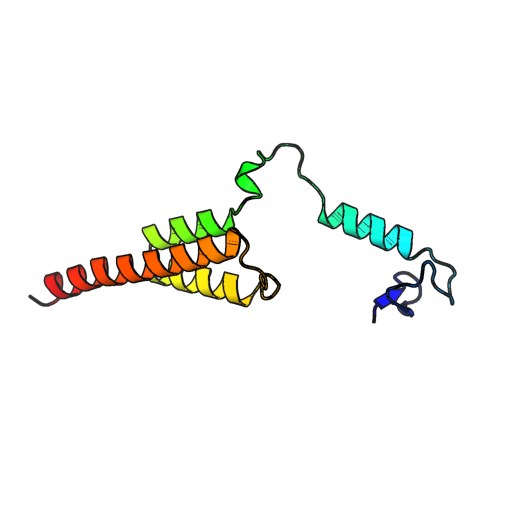67 1.00 78.19 93 ALA A N 1
ATOM 688 C CA . ALA A 1 93 ? 4.660 10.802 -9.548 1.00 78.19 93 ALA A CA 1
ATOM 689 C C . ALA A 1 93 ? 5.513 9.556 -9.837 1.00 78.19 93 ALA A C 1
ATOM 691 O O . ALA A 1 93 ? 6.132 9.478 -10.895 1.00 78.19 93 ALA A O 1
ATOM 692 N N . LEU A 1 94 ? 5.490 8.549 -8.956 1.00 74.75 94 LEU A N 1
ATOM 693 C CA . LEU A 1 94 ? 6.190 7.279 -9.168 1.00 74.75 94 LEU A CA 1
ATOM 694 C C . LEU A 1 94 ? 5.640 6.490 -10.360 1.00 74.75 94 LEU A C 1
ATOM 696 O O . LEU A 1 94 ? 6.430 5.966 -11.139 1.00 74.75 94 LEU A O 1
ATOM 700 N N . CYS A 1 95 ? 4.319 6.450 -10.555 1.00 76.19 95 CYS A N 1
ATOM 701 C CA . CYS A 1 95 ? 3.720 5.903 -11.776 1.00 76.19 95 CYS A CA 1
ATOM 702 C C . CYS A 1 95 ? 4.293 6.586 -13.027 1.00 76.19 95 CYS A C 1
ATOM 704 O O . CYS A 1 95 ? 4.731 5.905 -13.952 1.00 76.19 95 CYS A O 1
ATOM 706 N N . GLY A 1 96 ? 4.328 7.923 -1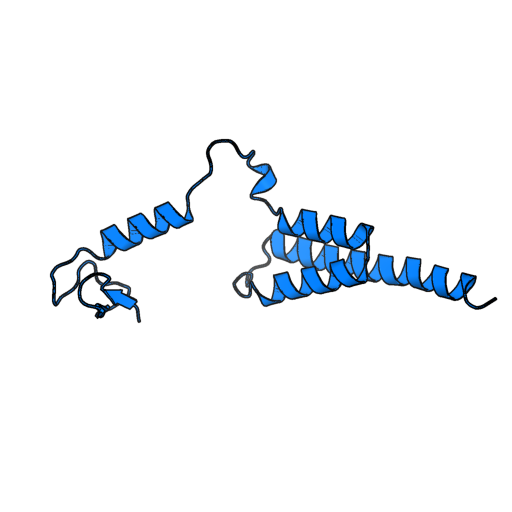3.043 1.00 75.19 96 GLY A N 1
ATOM 707 C CA . GLY A 1 96 ? 4.889 8.695 -14.154 1.00 75.19 96 GLY A CA 1
ATOM 708 C C . GLY A 1 96 ? 6.368 8.386 -14.400 1.00 75.19 96 GLY A C 1
ATOM 709 O O . GLY A 1 96 ? 6.758 8.108 -15.531 1.00 75.19 96 GLY A O 1
ATOM 710 N N . ILE A 1 97 ? 7.179 8.355 -13.338 1.00 79.00 97 ILE A N 1
ATOM 711 C CA . ILE A 1 97 ? 8.607 8.011 -13.403 1.00 79.00 97 ILE A CA 1
ATOM 712 C C . ILE A 1 97 ? 8.804 6.591 -13.952 1.00 79.00 97 ILE A C 1
ATOM 714 O O . ILE A 1 97 ? 9.647 6.389 -14.823 1.00 79.00 97 ILE A O 1
ATOM 718 N N . GLY A 1 98 ? 8.000 5.623 -13.503 1.00 73.69 98 GLY A N 1
ATOM 719 C CA . GLY A 1 98 ? 8.035 4.246 -13.998 1.00 73.69 98 GLY A CA 1
ATOM 720 C C . GLY A 1 98 ? 7.724 4.139 -15.491 1.00 73.69 98 GLY A C 1
ATOM 721 O O . GLY A 1 98 ? 8.425 3.428 -16.207 1.00 73.69 98 GLY A O 1
ATOM 722 N N . VAL A 1 99 ? 6.730 4.885 -15.986 1.00 74.44 99 VAL A N 1
ATOM 723 C CA . VAL A 1 99 ? 6.395 4.935 -17.422 1.00 74.44 99 VAL A CA 1
ATOM 724 C C . VAL A 1 99 ? 7.528 5.557 -18.240 1.00 74.44 99 VAL A C 1
ATOM 726 O O . VAL A 1 99 ? 7.893 5.017 -19.282 1.00 74.44 99 VAL A O 1
ATOM 729 N N . VAL A 1 100 ? 8.127 6.652 -17.765 1.00 79.19 100 VAL A N 1
ATOM 730 C CA . VAL A 1 100 ? 9.268 7.296 -18.440 1.00 79.19 100 VAL A CA 1
ATOM 731 C C . VAL A 1 100 ? 10.474 6.357 -18.495 1.00 79.19 100 VAL A C 1
ATOM 733 O O . VAL A 1 100 ? 11.084 6.211 -19.551 1.00 79.19 100 VAL A O 1
ATOM 736 N N . LEU A 1 101 ? 10.788 5.669 -17.395 1.00 73.25 101 LEU A N 1
ATOM 737 C CA . LEU A 1 101 ? 11.854 4.664 -17.347 1.00 73.25 101 LEU A CA 1
ATOM 738 C C . LEU A 1 101 ? 11.576 3.479 -18.273 1.00 73.25 101 LEU A C 1
ATOM 740 O O . LEU A 1 101 ? 12.497 3.003 -18.933 1.00 73.25 101 LEU A O 1
ATOM 744 N N . LEU A 1 102 ? 10.326 3.023 -18.365 1.00 72.62 102 LEU A N 1
ATOM 745 C CA . LEU A 1 102 ? 9.929 1.955 -19.282 1.00 72.62 102 LEU A CA 1
ATOM 746 C C . LEU A 1 102 ? 10.091 2.373 -20.747 1.00 72.62 102 LEU A C 1
ATOM 748 O O . LEU A 1 102 ? 10.567 1.583 -21.553 1.00 72.62 102 LEU A O 1
ATOM 752 N N . LEU A 1 103 ? 9.750 3.615 -21.094 1.00 73.88 103 LEU A N 1
ATOM 753 C CA . LEU A 1 103 ? 9.969 4.153 -22.439 1.00 73.88 103 LEU A CA 1
ATOM 754 C C . LEU A 1 103 ? 11.456 4.368 -22.742 1.00 73.88 103 LEU A C 1
ATOM 756 O O . LEU A 1 103 ? 11.896 4.070 -23.847 1.00 73.88 103 LEU A O 1
ATOM 760 N N . ALA A 1 104 ? 12.244 4.829 -21.769 1.00 71.75 104 ALA A N 1
ATOM 761 C CA . ALA A 1 104 ? 13.684 5.015 -21.928 1.00 71.75 104 ALA A CA 1
ATOM 762 C C . ALA A 1 104 ? 14.415 3.672 -22.100 1.00 71.75 104 ALA A C 1
ATOM 764 O O . ALA A 1 104 ? 15.232 3.522 -23.001 1.00 71.75 104 ALA A O 1
ATOM 765 N N . THR A 1 105 ? 14.093 2.669 -21.280 1.00 68.31 105 THR A N 1
ATOM 766 C CA . THR A 1 105 ? 14.706 1.330 -21.353 1.00 68.31 105 THR A CA 1
ATOM 767 C C . THR A 1 105 ? 14.152 0.495 -22.507 1.00 68.31 105 THR A C 1
ATOM 769 O O . THR A 1 105 ? 14.919 -0.174 -23.192 1.00 68.31 105 THR A O 1
ATOM 772 N N . GLY A 1 106 ? 12.849 0.578 -22.789 1.00 62.03 106 GLY A N 1
ATOM 773 C CA . GLY A 1 106 ? 12.206 -0.064 -23.938 1.00 62.03 106 GLY A CA 1
ATOM 774 C C . GLY A 1 106 ? 12.637 0.542 -25.274 1.00 62.03 106 GLY A C 1
ATOM 775 O O . GLY A 1 106 ? 12.865 -0.195 -26.228 1.00 62.03 106 GLY A O 1
ATOM 776 N N . GLY A 1 107 ? 12.848 1.860 -25.335 1.00 58.25 107 GLY A N 1
ATOM 777 C CA . GLY A 1 107 ? 13.437 2.530 -26.496 1.00 58.25 107 GLY A CA 1
ATOM 778 C C . GLY A 1 107 ? 14.874 2.076 -26.767 1.00 58.25 107 GLY A C 1
ATOM 779 O O . GLY A 1 107 ? 15.230 1.827 -27.915 1.00 58.25 107 GLY A O 1
ATOM 780 N N . VAL A 1 108 ? 15.676 1.873 -25.716 1.00 54.84 108 VAL A N 1
ATOM 781 C CA . VAL A 1 108 ? 17.031 1.306 -25.836 1.00 54.84 108 VAL A CA 1
ATOM 782 C C . VAL A 1 108 ? 16.983 -0.181 -26.219 1.00 54.84 108 VAL A C 1
ATOM 784 O O . VAL A 1 108 ? 17.759 -0.618 -27.061 1.00 54.84 108 VAL A O 1
ATOM 787 N N . GLY A 1 109 ? 16.038 -0.959 -25.682 1.00 51.22 109 GLY A N 1
ATOM 788 C CA . GLY A 1 109 ? 15.851 -2.370 -26.034 1.00 51.22 109 GLY A CA 1
ATOM 789 C C . GLY A 1 109 ? 15.470 -2.586 -27.502 1.00 51.22 109 GLY A C 1
ATOM 790 O O . GLY A 1 109 ? 16.023 -3.472 -28.144 1.00 51.22 109 GLY A O 1
ATOM 791 N N . ILE A 1 110 ? 14.595 -1.746 -28.064 1.00 52.56 110 ILE A N 1
ATOM 792 C CA . ILE A 1 110 ? 14.210 -1.805 -29.486 1.00 52.56 110 ILE A CA 1
ATOM 793 C C . ILE A 1 110 ? 15.397 -1.452 -30.401 1.00 52.56 110 ILE A C 1
ATOM 795 O O . ILE A 1 110 ? 15.548 -2.054 -31.460 1.00 52.56 110 ILE A O 1
ATOM 799 N N . LEU A 1 111 ? 16.272 -0.533 -29.978 1.00 54.09 111 LEU A N 1
ATOM 800 C CA . LEU A 1 111 ? 17.489 -0.165 -30.713 1.00 54.09 111 LEU A CA 1
ATOM 801 C C . LEU A 1 111 ? 18.580 -1.250 -30.691 1.00 54.09 111 LEU A C 1
ATOM 803 O O . LEU A 1 111 ? 19.353 -1.327 -31.639 1.00 54.09 111 LEU A O 1
ATOM 807 N N . PHE A 1 112 ? 18.647 -2.089 -29.649 1.00 51.75 112 PHE A N 1
ATOM 808 C CA . PHE A 1 112 ? 19.663 -3.149 -29.529 1.00 51.75 112 PHE A CA 1
ATOM 809 C C . PHE A 1 112 ? 19.188 -4.553 -29.950 1.00 51.75 112 PHE A C 1
ATOM 811 O O . PHE A 1 112 ? 20.023 -5.363 -30.332 1.00 51.75 112 PHE A O 1
ATOM 818 N N . TYR A 1 113 ? 17.886 -4.864 -29.902 1.00 51.56 113 TYR A N 1
ATOM 819 C CA . TYR A 1 113 ? 17.336 -6.162 -30.349 1.00 51.56 113 TYR A CA 1
ATOM 820 C C . TYR A 1 113 ? 16.794 -6.148 -31.792 1.00 51.56 113 TYR A C 1
ATOM 822 O O . TYR A 1 113 ? 16.343 -7.182 -32.282 1.00 51.56 113 TYR A O 1
ATOM 830 N N . GLY A 1 114 ? 16.800 -4.986 -32.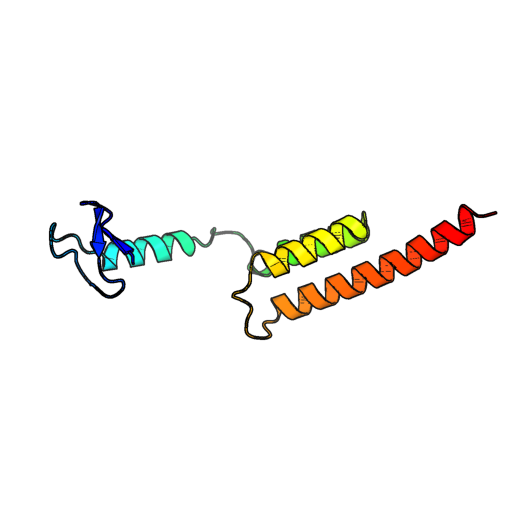452 1.00 48.88 114 GLY A N 1
ATOM 831 C CA . GLY A 1 114 ? 16.327 -4.789 -33.826 1.00 48.88 114 GLY A CA 1
ATOM 832 C C . GLY A 1 114 ? 17.431 -4.509 -34.855 1.00 48.88 114 GLY A C 1
ATOM 833 O O . GLY A 1 114 ? 17.125 -3.904 -35.881 1.00 48.88 114 GLY A O 1
ATOM 834 N N . GLY A 1 115 ? 18.685 -4.878 -34.566 1.00 42.56 115 GLY A N 1
ATOM 835 C CA . GLY A 1 115 ? 19.840 -4.747 -35.466 1.00 42.56 115 GLY A CA 1
ATOM 836 C C . GLY A 1 115 ? 20.386 -6.096 -35.903 1.00 42.56 115 GLY A C 1
ATOM 837 O O . GLY A 1 115 ? 20.561 -6.955 -35.011 1.00 42.56 115 GLY A O 1
#

Foldseek 3Di:
DDADPPPRDDDDPPDQADPPPRHGVVVVVVVVVVVVVPDDPPDPPVCVPPPLLVVLLVCLVVPLVVSLVSLVVVCVVCVVPVDPDPVNVSSVVSNVVSVVSCCVVVVVVCVVVVD

pLDDT: mean 71.27, std 12.36, range [42.56, 90.69]